Protein AF-X1A7Z6-F1 (afdb_monomer_lite)

Organism: NCBI:txid412755

Structure (mmCIF, N/CA/C/O backbone):
data_AF-X1A7Z6-F1
#
_entry.id   AF-X1A7Z6-F1
#
loop_
_atom_site.group_PDB
_atom_site.id
_atom_site.type_symbol
_atom_site.label_atom_id
_atom_site.label_alt_id
_atom_site.label_comp_id
_atom_site.label_asym_id
_atom_site.label_entity_id
_atom_site.label_seq_id
_atom_site.pdbx_PDB_ins_code
_atom_site.Cartn_x
_atom_site.Cartn_y
_atom_site.Cartn_z
_atom_site.occupancy
_atom_site.B_iso_or_equiv
_atom_site.auth_seq_id
_atom_site.auth_comp_id
_atom_site.auth_asym_id
_atom_site.auth_atom_id
_atom_site.pdbx_PDB_model_num
ATOM 1 N N . MET A 1 1 ? 1.889 -8.368 19.555 1.00 74.56 1 MET A N 1
ATOM 2 C CA . MET A 1 1 ? 3.149 -8.152 18.820 1.00 74.56 1 MET A CA 1
ATOM 3 C C . MET A 1 1 ? 3.904 -7.056 19.534 1.00 74.56 1 MET A C 1
ATOM 5 O O . MET A 1 1 ? 3.280 -6.061 19.886 1.00 74.56 1 MET A O 1
ATOM 9 N N . SER A 1 2 ? 5.182 -7.278 19.815 1.00 93.56 2 SER A N 1
ATOM 10 C CA . SER A 1 2 ? 6.091 -6.245 20.315 1.00 93.56 2 SER A CA 1
ATOM 11 C C . SER A 1 2 ? 6.619 -5.383 19.161 1.00 93.56 2 SER A C 1
ATOM 13 O O . SER A 1 2 ? 6.466 -5.747 17.995 1.00 93.56 2 SER A O 1
ATOM 15 N N . GLU A 1 3 ? 7.238 -4.248 19.477 1.00 91.69 3 GLU A N 1
ATOM 16 C CA . GLU A 1 3 ? 7.935 -3.417 18.485 1.00 91.69 3 GLU A CA 1
ATOM 17 C C . GLU A 1 3 ? 9.058 -4.201 17.787 1.00 91.69 3 GLU A C 1
ATOM 19 O O . GLU A 1 3 ? 9.157 -4.178 16.561 1.00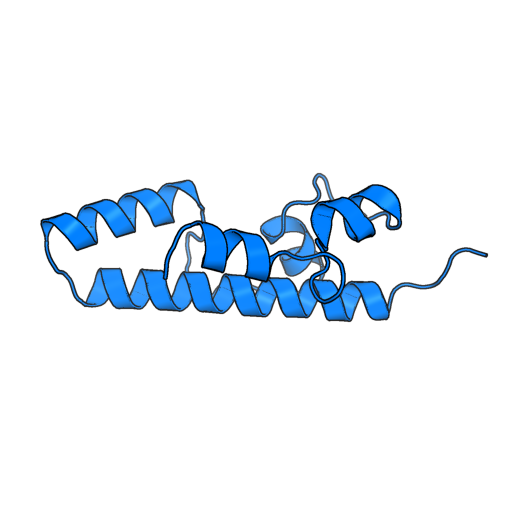 91.69 3 GLU A O 1
ATOM 24 N N . ASP A 1 4 ? 9.815 -4.999 18.544 1.00 93.50 4 ASP A N 1
ATOM 25 C CA . ASP A 1 4 ? 10.858 -5.877 18.003 1.00 93.50 4 ASP A CA 1
ATOM 26 C C . ASP A 1 4 ? 10.305 -6.895 16.999 1.00 93.50 4 ASP A C 1
ATOM 28 O O . ASP A 1 4 ? 10.958 -7.204 16.000 1.00 93.50 4 ASP A O 1
ATOM 32 N N . ASP A 1 5 ? 9.101 -7.426 17.244 1.00 91.50 5 ASP A N 1
ATOM 33 C CA . ASP A 1 5 ? 8.452 -8.342 16.302 1.00 91.50 5 ASP A CA 1
ATOM 34 C C . ASP A 1 5 ? 8.123 -7.629 14.987 1.00 91.50 5 ASP A C 1
ATOM 36 O O . ASP A 1 5 ? 8.320 -8.206 13.921 1.00 91.50 5 ASP A O 1
ATOM 40 N N . ILE A 1 6 ? 7.673 -6.370 15.050 1.00 87.56 6 ILE A N 1
ATOM 41 C CA . ILE A 1 6 ? 7.374 -5.557 13.864 1.00 87.56 6 ILE A CA 1
ATOM 42 C C . ILE A 1 6 ? 8.652 -5.294 13.072 1.00 87.56 6 ILE A C 1
ATOM 44 O O . ILE A 1 6 ? 8.670 -5.521 11.867 1.00 87.56 6 ILE A O 1
ATOM 48 N N . VAL A 1 7 ? 9.735 -4.870 13.729 1.00 88.94 7 VAL A N 1
ATOM 49 C CA . VAL A 1 7 ? 11.015 -4.601 13.053 1.00 88.94 7 VAL A CA 1
ATOM 50 C C . VAL A 1 7 ? 11.536 -5.853 12.351 1.00 88.94 7 VAL A C 1
ATOM 52 O O . VAL A 1 7 ? 11.964 -5.779 11.199 1.00 88.94 7 VAL A O 1
ATOM 55 N N . LYS A 1 8 ? 11.446 -7.020 13.002 1.00 91.25 8 LYS A N 1
ATOM 56 C CA . LYS A 1 8 ? 11.852 -8.293 12.392 1.00 91.25 8 LYS A CA 1
ATOM 57 C C . LYS A 1 8 ? 11.078 -8.585 11.112 1.00 91.25 8 LYS A C 1
ATOM 59 O O . LYS A 1 8 ? 11.698 -9.025 10.155 1.00 91.25 8 LYS A O 1
ATOM 64 N N . MET A 1 9 ? 9.778 -8.284 11.044 1.00 89.56 9 MET A N 1
ATOM 65 C CA . MET A 1 9 ? 8.978 -8.519 9.830 1.00 89.56 9 MET A CA 1
ATOM 66 C C . MET A 1 9 ? 9.521 -7.804 8.583 1.00 89.56 9 MET A C 1
ATOM 68 O O . MET A 1 9 ? 9.271 -8.274 7.477 1.00 89.56 9 MET A O 1
ATOM 72 N N . PHE A 1 10 ? 10.274 -6.714 8.748 1.00 89.19 10 PHE A N 1
ATOM 73 C CA . PHE A 1 10 ? 10.873 -5.949 7.651 1.00 89.19 10 PHE A CA 1
ATOM 74 C C . PHE A 1 10 ? 12.350 -6.294 7.399 1.00 89.19 10 PHE A C 1
ATOM 76 O O . PHE A 1 10 ? 13.063 -5.518 6.764 1.00 89.19 10 PHE A O 1
ATOM 83 N N . ASN A 1 11 ? 12.838 -7.441 7.885 1.00 92.94 11 ASN A N 1
ATOM 84 C CA . ASN A 1 11 ? 14.205 -7.875 7.612 1.00 92.94 11 ASN A CA 1
ATOM 85 C C . ASN A 1 11 ? 14.415 -8.075 6.090 1.00 92.94 11 ASN A C 1
ATOM 87 O O . ASN A 1 11 ? 13.687 -8.859 5.471 1.00 92.94 11 ASN A O 1
ATOM 91 N N . PRO A 1 12 ? 15.426 -7.423 5.484 1.00 91.88 12 PRO A N 1
ATOM 92 C CA . PRO A 1 12 ? 15.684 -7.491 4.044 1.00 91.88 12 PRO A CA 1
ATOM 93 C C . PRO A 1 12 ? 16.083 -8.883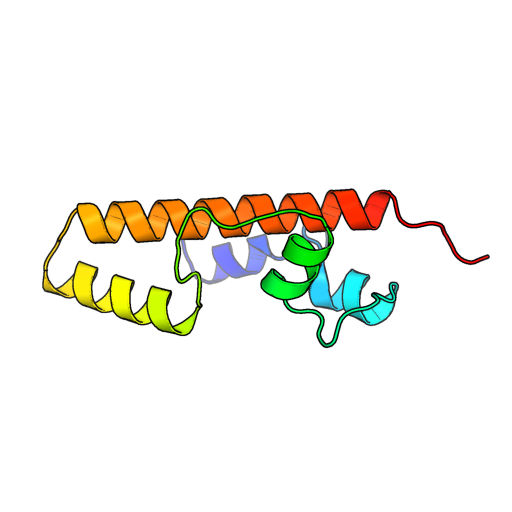 3.526 1.00 91.88 12 PRO A C 1
ATOM 95 O O . PRO A 1 12 ? 16.115 -9.091 2.317 1.00 91.88 12 PRO A O 1
ATOM 98 N N . GLU A 1 13 ? 16.383 -9.851 4.400 1.00 94.00 13 GLU A N 1
ATOM 99 C CA . GLU A 1 13 ? 16.610 -11.247 3.995 1.00 94.00 13 GLU A CA 1
ATOM 100 C C . GLU A 1 13 ? 15.362 -11.907 3.386 1.00 94.00 13 GLU A C 1
ATOM 102 O O . GLU A 1 13 ? 15.489 -12.855 2.610 1.00 94.00 13 GLU A O 1
ATOM 107 N N . TYR A 1 14 ? 14.161 -11.429 3.724 1.00 92.19 14 TYR A N 1
ATOM 108 C CA . TYR A 1 14 ? 12.898 -12.003 3.244 1.00 92.19 14 TYR A CA 1
ATOM 109 C C . TYR A 1 14 ? 11.799 -10.979 2.938 1.00 92.19 14 TYR A C 1
ATOM 111 O O . TYR A 1 14 ? 10.762 -11.353 2.388 1.00 92.19 14 TYR A O 1
ATOM 119 N N . ALA A 1 15 ? 12.005 -9.704 3.262 1.00 93.50 15 ALA A N 1
ATOM 120 C CA . ALA A 1 15 ? 11.138 -8.607 2.859 1.00 93.50 15 ALA A CA 1
ATOM 121 C C . ALA A 1 15 ? 11.828 -7.745 1.794 1.00 93.50 15 ALA A C 1
ATOM 123 O O . ALA A 1 15 ? 13.037 -7.533 1.831 1.00 93.50 15 ALA A O 1
ATOM 124 N N . VAL A 1 16 ? 11.045 -7.220 0.853 1.00 94.50 16 VAL A N 1
ATOM 125 C CA . VAL A 1 16 ? 11.519 -6.279 -0.168 1.00 94.50 16 VAL A CA 1
ATOM 126 C C . VAL A 1 16 ? 10.625 -5.051 -0.134 1.00 94.50 16 VAL A C 1
ATOM 128 O O . VAL A 1 16 ? 9.403 -5.174 -0.233 1.00 94.50 16 VAL A O 1
ATOM 131 N N . ASP A 1 17 ? 11.226 -3.867 -0.037 1.00 94.75 17 ASP A N 1
ATOM 132 C CA . ASP A 1 17 ? 10.504 -2.612 -0.218 1.00 94.75 17 ASP A CA 1
ATOM 133 C C . ASP A 1 17 ? 10.349 -2.341 -1.720 1.00 94.75 17 ASP A C 1
ATOM 135 O O . ASP A 1 17 ? 11.282 -1.905 -2.401 1.00 94.75 17 ASP A O 1
ATOM 139 N N . LEU A 1 18 ? 9.156 -2.599 -2.262 1.00 96.69 18 LEU A N 1
ATOM 140 C CA . LEU A 1 18 ? 8.892 -2.372 -3.684 1.00 96.69 18 LEU A CA 1
ATOM 141 C C . LEU A 1 18 ? 9.121 -0.918 -4.097 1.00 96.69 18 LEU A C 1
ATOM 143 O O . LEU A 1 18 ? 9.549 -0.676 -5.222 1.00 96.69 18 LEU A O 1
ATOM 147 N N . TYR A 1 19 ? 8.865 0.048 -3.218 1.00 97.19 19 TYR A N 1
ATOM 148 C CA . TYR A 1 19 ? 8.989 1.457 -3.557 1.00 97.19 19 TYR A CA 1
ATOM 149 C C . TYR A 1 19 ? 10.456 1.886 -3.621 1.00 97.19 19 TYR A C 1
ATOM 151 O O . TYR A 1 19 ? 10.914 2.393 -4.651 1.00 97.19 19 TYR A O 1
ATOM 159 N N . LEU A 1 20 ? 11.203 1.668 -2.535 1.00 95.94 20 LEU A N 1
ATOM 160 C CA . LEU A 1 20 ? 12.586 2.127 -2.435 1.00 95.94 20 LEU A CA 1
ATOM 161 C C . LEU A 1 20 ? 13.565 1.232 -3.186 1.00 95.94 20 LEU A C 1
ATOM 163 O O . LEU A 1 20 ? 14.512 1.761 -3.761 1.00 95.94 20 LEU A O 1
ATOM 167 N N . ASP A 1 21 ? 13.381 -0.087 -3.203 1.00 95.62 21 ASP A N 1
ATOM 168 C CA . ASP A 1 21 ? 14.376 -1.008 -3.768 1.00 95.62 21 ASP A CA 1
ATOM 169 C C . ASP A 1 21 ? 14.158 -1.344 -5.238 1.00 95.62 21 ASP A C 1
ATOM 171 O O . ASP A 1 21 ? 15.101 -1.776 -5.918 1.00 95.62 21 ASP A O 1
ATOM 175 N N . VAL A 1 22 ? 12.941 -1.120 -5.740 1.00 96.31 22 VAL A N 1
ATOM 176 C CA . VAL A 1 22 ? 12.556 -1.515 -7.095 1.00 96.31 22 VAL A CA 1
ATOM 177 C C . VAL A 1 22 ? 12.023 -0.333 -7.892 1.00 96.31 22 VAL A C 1
ATOM 179 O O . VAL A 1 22 ? 12.730 0.136 -8.779 1.00 96.31 22 VAL A O 1
ATOM 182 N N . VAL A 1 23 ? 10.842 0.193 -7.560 1.00 97.50 23 VAL A N 1
ATOM 183 C CA . VAL A 1 23 ? 10.148 1.209 -8.366 1.00 97.50 23 VAL A CA 1
ATOM 184 C C . VAL A 1 23 ? 11.029 2.432 -8.592 1.00 97.50 23 VAL A C 1
ATOM 186 O O . VAL A 1 23 ? 11.354 2.762 -9.729 1.00 97.50 23 VAL A O 1
ATOM 189 N N . LYS A 1 24 ? 11.485 3.071 -7.511 1.00 96.69 24 LYS A N 1
ATOM 190 C CA . LYS A 1 24 ? 12.243 4.323 -7.603 1.00 96.69 24 LYS A CA 1
ATOM 191 C C . LYS A 1 24 ? 13.659 4.140 -8.161 1.00 96.69 24 LYS A C 1
ATOM 193 O O 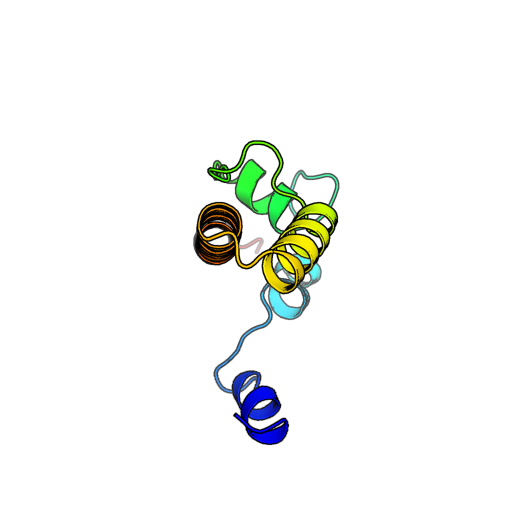. LYS A 1 24 ? 14.233 5.088 -8.683 1.00 96.69 24 LYS A O 1
ATOM 198 N N . LYS A 1 25 ? 14.257 2.956 -7.988 1.00 95.69 25 LYS A N 1
ATOM 199 C CA . LYS A 1 25 ? 15.667 2.698 -8.332 1.00 95.69 25 LYS A CA 1
ATOM 200 C C . LYS A 1 25 ? 15.860 2.063 -9.709 1.00 95.69 25 LYS A C 1
ATOM 202 O O . LYS A 1 25 ? 16.947 2.195 -10.263 1.00 95.69 25 LYS A O 1
ATOM 207 N N . LYS A 1 26 ? 14.886 1.293 -10.202 1.00 95.44 26 LYS A N 1
ATOM 208 C CA . LYS A 1 26 ? 15.093 0.324 -11.296 1.00 95.44 26 LYS A CA 1
ATOM 209 C C . LYS A 1 26 ? 14.026 0.365 -12.386 1.00 95.44 26 LYS A C 1
ATOM 211 O O . LYS A 1 26 ? 14.114 -0.420 -13.324 1.00 95.44 26 LYS A O 1
ATOM 216 N N . THR A 1 27 ? 13.013 1.216 -12.262 1.00 95.81 27 THR A N 1
ATOM 217 C CA . THR A 1 27 ? 11.907 1.280 -13.224 1.00 95.81 27 THR A CA 1
ATOM 218 C C . THR A 1 27 ? 11.578 2.724 -13.566 1.00 95.81 27 THR A C 1
ATOM 220 O O . THR A 1 27 ? 11.776 3.607 -12.738 1.00 95.81 27 THR A O 1
ATOM 223 N N . GLU A 1 28 ? 11.028 2.941 -14.754 1.00 94.38 28 GLU A N 1
ATOM 224 C CA . GLU A 1 28 ? 10.442 4.215 -15.166 1.00 94.38 28 GLU A CA 1
ATOM 225 C C . GLU A 1 28 ? 8.994 3.966 -15.580 1.00 94.38 28 GLU A C 1
ATOM 227 O O . GLU A 1 28 ? 8.700 2.976 -16.258 1.00 94.38 28 GLU A O 1
ATOM 232 N N . TRP A 1 29 ? 8.094 4.859 -15.173 1.00 95.56 29 TRP A N 1
ATOM 233 C CA . TRP A 1 29 ? 6.663 4.744 -15.451 1.00 95.56 29 TRP A CA 1
ATOM 234 C C . TRP A 1 29 ? 6.148 6.018 -16.114 1.00 95.56 29 TRP A C 1
ATOM 236 O O . TRP A 1 29 ? 6.563 7.114 -15.736 1.00 95.56 29 TRP A O 1
ATOM 246 N N . PRO A 1 30 ? 5.214 5.920 -17.074 1.00 96.06 30 PRO A N 1
ATOM 247 C CA . PRO A 1 30 ? 4.595 7.086 -17.697 1.00 96.06 30 PRO A CA 1
ATOM 248 C C . PRO A 1 30 ? 3.498 7.666 -16.788 1.00 96.06 30 PRO A C 1
ATOM 250 O O . PRO A 1 30 ? 2.327 7.749 -17.158 1.00 96.06 30 PRO A O 1
ATOM 253 N N . THR A 1 31 ? 3.877 8.039 -15.568 1.00 97.44 31 THR A N 1
ATOM 254 C CA . THR A 1 31 ? 2.997 8.566 -14.525 1.00 97.44 31 THR A CA 1
ATOM 255 C C . THR A 1 31 ? 3.608 9.814 -13.885 1.00 97.44 31 THR A C 1
ATOM 257 O O . THR A 1 31 ? 4.817 10.016 -13.918 1.00 97.44 31 THR A O 1
ATOM 260 N N . ASN A 1 32 ? 2.774 10.678 -13.297 1.00 96.88 32 ASN A N 1
ATOM 261 C CA . ASN A 1 32 ? 3.251 11.918 -12.662 1.00 96.88 32 ASN A CA 1
ATOM 262 C C . ASN A 1 32 ? 3.958 11.678 -11.319 1.00 96.88 32 ASN A C 1
ATOM 264 O O . ASN A 1 32 ? 4.736 12.513 -10.863 1.00 96.88 32 ASN A O 1
ATOM 268 N N . ASP A 1 33 ? 3.653 10.556 -10.672 1.00 96.88 33 ASP A N 1
ATOM 269 C CA . ASP A 1 33 ? 4.237 10.135 -9.408 1.00 96.88 33 ASP A CA 1
ATOM 270 C C . ASP A 1 33 ? 4.282 8.604 -9.322 1.00 96.88 33 ASP A C 1
ATOM 272 O O . ASP A 1 33 ? 3.727 7.889 -10.164 1.00 96.88 33 ASP A O 1
ATOM 276 N N . TYR A 1 34 ? 4.957 8.117 -8.283 1.00 97.44 34 TYR A N 1
ATOM 277 C CA . TYR A 1 34 ? 5.152 6.697 -7.990 1.00 97.44 34 TYR A CA 1
ATOM 278 C C . TYR A 1 34 ? 4.359 6.236 -6.764 1.00 97.44 34 TYR A C 1
ATOM 280 O O . TYR A 1 34 ? 4.754 5.292 -6.079 1.00 97.44 34 TYR A O 1
ATOM 288 N N . SER A 1 35 ? 3.249 6.906 -6.445 1.00 96.12 35 SER A N 1
ATOM 289 C CA . SER A 1 35 ? 2.345 6.405 -5.414 1.00 96.12 35 SER A CA 1
ATOM 290 C C . SER A 1 35 ? 1.703 5.093 -5.867 1.00 96.12 35 SER A C 1
ATOM 292 O O . SER A 1 35 ? 1.454 4.870 -7.054 1.00 96.12 35 SER A O 1
ATOM 294 N N . ILE A 1 36 ? 1.370 4.229 -4.905 1.00 96.50 36 ILE A N 1
ATOM 295 C CA . ILE A 1 36 ? 0.679 2.970 -5.204 1.00 96.50 36 ILE A CA 1
ATOM 296 C C . ILE A 1 36 ? -0.655 3.203 -5.924 1.00 96.50 36 ILE A C 1
ATOM 298 O O . ILE A 1 36 ? -1.013 2.436 -6.811 1.00 96.50 36 ILE A O 1
ATOM 302 N N . LYS A 1 37 ? -1.360 4.297 -5.602 1.00 94.81 37 LYS A N 1
ATOM 303 C CA . LYS A 1 37 ? -2.623 4.665 -6.254 1.00 94.81 37 LYS A CA 1
ATOM 304 C C . LYS A 1 37 ? -2.419 4.940 -7.733 1.00 94.81 37 LYS A C 1
ATOM 306 O O . LYS A 1 37 ? -3.142 4.383 -8.554 1.00 94.81 37 LYS A O 1
ATOM 311 N N . THR A 1 38 ? -1.415 5.742 -8.067 1.00 96.75 38 THR A N 1
ATOM 312 C CA . THR A 1 38 ? -1.099 6.089 -9.452 1.00 96.75 38 THR A CA 1
ATOM 313 C C . THR A 1 38 ? -0.624 4.865 -10.235 1.00 96.75 38 THR A C 1
ATOM 315 O O . THR A 1 38 ? -1.154 4.584 -11.308 1.00 96.75 38 THR A O 1
ATOM 318 N N . LEU A 1 39 ? 0.317 4.094 -9.685 1.00 98.12 39 LEU A N 1
ATOM 319 C CA . LEU A 1 39 ? 0.910 2.951 -10.384 1.00 98.12 39 LEU A CA 1
ATOM 320 C C . LEU A 1 39 ? -0.071 1.788 -10.569 1.00 98.12 39 LEU A C 1
ATOM 322 O O . LEU A 1 39 ? -0.184 1.251 -11.669 1.00 98.12 39 LEU A O 1
ATOM 326 N N . ALA A 1 40 ? -0.821 1.414 -9.530 1.00 97.88 40 ALA A N 1
ATOM 327 C CA . ALA A 1 40 ? -1.802 0.338 -9.647 1.00 97.88 40 ALA A CA 1
ATOM 328 C C . ALA A 1 40 ? -2.959 0.731 -10.583 1.00 97.88 40 ALA A C 1
ATOM 330 O O . ALA A 1 40 ? -3.398 -0.099 -11.376 1.00 97.88 40 ALA A O 1
ATOM 331 N N . SER A 1 41 ? -3.395 2.000 -10.565 1.00 96.88 41 SER A N 1
ATOM 332 C CA . SER A 1 41 ? -4.402 2.503 -11.517 1.00 96.88 41 SER A CA 1
ATOM 333 C C . SER A 1 41 ? -3.890 2.493 -12.954 1.00 96.88 41 SER A C 1
ATOM 335 O O . SER A 1 41 ? -4.622 2.100 -13.859 1.00 96.88 41 SER A O 1
ATOM 337 N N . TYR A 1 42 ? -2.626 2.871 -13.176 1.00 97.81 42 TYR A N 1
ATOM 338 C CA . TYR A 1 42 ? -1.987 2.759 -14.490 1.00 97.81 42 TYR A CA 1
ATOM 339 C C . TYR A 1 42 ? -1.963 1.303 -14.990 1.00 97.81 42 TYR A C 1
ATOM 341 O O . TYR A 1 42 ? -2.177 1.045 -16.172 1.00 97.81 42 TYR A O 1
ATOM 349 N N . LEU A 1 43 ? -1.782 0.346 -14.077 1.00 97.94 43 LEU A N 1
ATOM 350 C CA . LEU A 1 43 ? -1.844 -1.094 -14.341 1.00 97.94 43 LEU A CA 1
ATOM 351 C C . LEU A 1 43 ? -3.278 -1.664 -14.401 1.00 97.94 43 LEU A C 1
ATOM 353 O O . LEU A 1 43 ? -3.449 -2.875 -14.536 1.00 97.94 43 LEU A O 1
ATOM 357 N N . GLY A 1 44 ? -4.313 -0.820 -14.327 1.00 97.69 44 GLY A N 1
ATOM 358 C CA . GLY A 1 44 ? -5.717 -1.210 -14.496 1.00 97.69 44 GLY A CA 1
ATOM 359 C C . GLY A 1 44 ? -6.434 -1.685 -13.228 1.00 97.69 44 GLY A C 1
ATOM 360 O O . GLY A 1 44 ? -7.544 -2.210 -13.326 1.00 97.69 4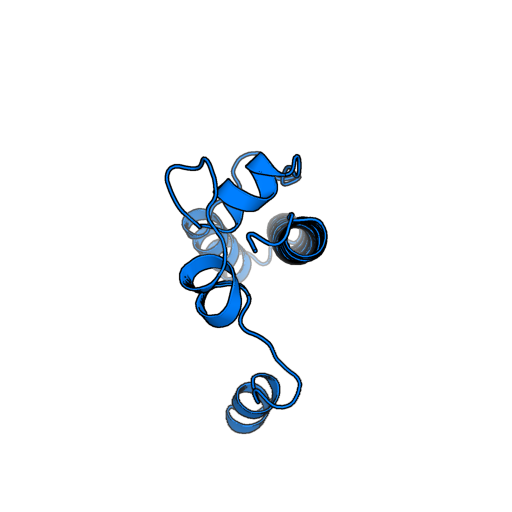4 GLY A O 1
ATOM 361 N N . PHE A 1 45 ? -5.841 -1.517 -12.043 1.00 98.12 45 PHE A N 1
ATOM 362 C CA . PHE A 1 45 ? -6.514 -1.783 -10.771 1.00 98.12 45 PHE A CA 1
ATOM 363 C C . PHE A 1 45 ? -7.327 -0.577 -10.297 1.00 98.12 45 PHE A C 1
ATOM 365 O O . PHE A 1 45 ? -6.869 0.561 -10.359 1.00 98.12 45 PHE A O 1
ATOM 372 N N . TYR A 1 46 ? -8.509 -0.836 -9.739 1.00 96.69 46 TYR A N 1
ATOM 373 C CA . TYR A 1 46 ? -9.360 0.188 -9.145 1.00 96.69 46 TYR A CA 1
ATOM 374 C C . TYR A 1 46 ? -9.819 -0.264 -7.764 1.00 96.69 46 TYR A C 1
ATOM 376 O O . TYR A 1 46 ? -10.322 -1.376 -7.595 1.00 96.69 46 TYR A O 1
ATOM 384 N N . TRP A 1 47 ? -9.663 0.621 -6.780 1.00 97.31 47 TRP A N 1
ATOM 385 C CA . TRP A 1 47 ? -10.199 0.412 -5.441 1.00 97.31 47 TRP A CA 1
ATOM 386 C C . TRP A 1 47 ? -11.723 0.317 -5.501 1.00 97.31 47 TRP A C 1
ATOM 388 O O . TRP A 1 47 ? -12.380 0.990 -6.294 1.00 97.31 47 TRP A O 1
ATOM 398 N N . ARG A 1 48 ? -12.294 -0.510 -4.627 1.00 96.12 48 ARG A N 1
ATOM 399 C CA . ARG A 1 48 ? -13.744 -0.701 -4.520 1.00 96.12 48 ARG A CA 1
ATOM 400 C C . ARG A 1 48 ? -14.435 0.443 -3.776 1.00 96.12 48 ARG A C 1
ATOM 402 O O . ARG A 1 48 ? -15.663 0.465 -3.740 1.00 96.12 48 ARG A O 1
ATOM 409 N N . ASP A 1 49 ? -13.673 1.304 -3.105 1.00 93.94 49 ASP A N 1
ATOM 410 C CA . ASP A 1 49 ? -14.170 2.508 -2.442 1.00 93.94 49 ASP A CA 1
ATOM 411 C C . ASP A 1 49 ? -14.167 3.694 -3.413 1.00 93.94 49 ASP A C 1
ATOM 413 O O . ASP A 1 49 ? -13.224 3.850 -4.183 1.00 93.94 49 ASP A O 1
ATOM 417 N N . GLU A 1 50 ? -15.202 4.533 -3.367 1.00 88.06 50 GLU A N 1
ATOM 418 C CA . GLU A 1 50 ? -15.350 5.687 -4.268 1.00 88.06 50 GLU A CA 1
ATOM 419 C C . GLU A 1 50 ? -14.384 6.831 -3.944 1.00 88.06 50 GLU A C 1
ATOM 421 O O . GLU A 1 50 ? -14.071 7.638 -4.818 1.00 88.06 50 GLU A O 1
ATOM 426 N N . SER A 1 51 ? -13.894 6.901 -2.704 1.00 85.38 51 SER A N 1
ATOM 427 C CA . SER A 1 51 ? -12.935 7.919 -2.282 1.00 85.38 51 SER A CA 1
ATOM 428 C C . SER A 1 51 ? -11.769 7.273 -1.524 1.00 85.38 51 SER A C 1
ATOM 430 O O . SER A 1 51 ? -11.606 7.408 -0.312 1.00 85.38 51 SER A O 1
ATOM 432 N N . PRO A 1 52 ? -10.923 6.501 -2.227 1.00 82.38 52 PRO A N 1
ATOM 433 C CA . PRO A 1 52 ? -9.838 5.776 -1.601 1.00 82.38 52 PRO A CA 1
ATOM 434 C C . PRO A 1 52 ? -8.692 6.756 -1.324 1.00 82.38 52 PRO A C 1
ATOM 436 O O . PRO A 1 52 ? -7.815 6.936 -2.169 1.00 82.38 52 PRO A O 1
ATOM 439 N N . SER A 1 53 ? -8.641 7.376 -0.143 1.00 90.69 53 SER A N 1
ATOM 440 C CA . SER A 1 53 ? -7.523 8.244 0.256 1.00 90.69 53 SER A CA 1
ATOM 441 C C . SER A 1 53 ? -6.981 7.909 1.645 1.00 90.69 53 SER A C 1
ATOM 443 O O . SER A 1 53 ? -7.719 7.506 2.543 1.00 90.69 53 SER A O 1
ATOM 445 N N . GLY A 1 54 ? -5.672 8.107 1.838 1.00 89.00 54 GLY A N 1
ATOM 446 C CA . GLY A 1 54 ? -5.042 7.881 3.141 1.00 89.00 54 GLY A CA 1
ATOM 447 C C . GLY A 1 54 ? -5.592 8.822 4.216 1.00 89.00 54 GLY A C 1
ATOM 448 O O . GLY A 1 54 ? -5.862 8.384 5.330 1.00 89.00 54 GLY A O 1
ATOM 449 N N . ALA A 1 55 ? -5.851 10.086 3.867 1.00 93.62 55 ALA A N 1
ATOM 450 C CA . ALA A 1 55 ? -6.443 11.056 4.787 1.00 93.62 55 ALA A CA 1
ATOM 451 C C . ALA A 1 55 ? -7.844 10.627 5.245 1.00 93.62 55 ALA A C 1
ATOM 453 O O . ALA A 1 55 ? -8.142 10.672 6.437 1.00 93.62 55 ALA A O 1
ATOM 454 N N . GLU A 1 56 ? -8.679 10.139 4.327 1.00 94.00 56 GLU A N 1
ATOM 455 C CA . GLU A 1 56 ? -9.998 9.639 4.699 1.00 94.00 56 GLU A CA 1
ATOM 456 C C . GLU A 1 56 ? -9.939 8.344 5.508 1.00 94.00 56 GLU A C 1
ATOM 458 O O . GLU A 1 56 ? -10.700 8.210 6.457 1.00 94.00 56 GLU A O 1
ATOM 463 N N . SER A 1 57 ? -9.005 7.426 5.233 1.00 94.38 57 SER A N 1
ATOM 464 C CA . SER A 1 57 ? -8.872 6.209 6.051 1.00 94.38 57 SER A CA 1
ATOM 465 C C . SER A 1 57 ? -8.552 6.500 7.524 1.00 94.38 57 SER A C 1
ATOM 467 O O . SER A 1 57 ? -9.053 5.802 8.408 1.00 94.38 57 SER A O 1
ATOM 469 N N . ILE A 1 58 ? -7.777 7.558 7.801 1.00 96.19 58 ILE A N 1
ATOM 470 C CA . ILE A 1 58 ? -7.471 8.017 9.166 1.00 96.19 58 ILE A CA 1
ATOM 471 C C . ILE A 1 58 ? -8.742 8.537 9.836 1.00 96.19 58 ILE A C 1
ATOM 473 O O . ILE A 1 58 ? -9.036 8.212 10.985 1.00 96.19 58 ILE A O 1
ATOM 477 N N . GLU A 1 59 ? -9.509 9.328 9.097 1.00 97.06 59 GLU A N 1
ATOM 478 C CA . GLU A 1 59 ? -10.748 9.928 9.566 1.00 97.06 59 GLU A CA 1
ATOM 479 C C . GLU A 1 59 ? -11.828 8.861 9.833 1.00 97.06 59 GLU A C 1
ATOM 481 O O . GLU A 1 59 ? -12.436 8.848 10.906 1.00 97.06 59 GLU A O 1
ATOM 486 N N . TRP A 1 60 ? -11.984 7.880 8.937 1.00 97.25 60 TRP A N 1
ATOM 487 C CA . TRP A 1 60 ? -12.868 6.731 9.138 1.00 97.25 60 TRP A CA 1
ATOM 488 C C . TRP A 1 60 ? -12.456 5.927 10.367 1.00 97.25 60 TRP A C 1
ATOM 490 O O . TRP A 1 60 ? -13.311 5.525 11.154 1.00 97.25 60 TRP A O 1
ATOM 500 N N . TYR A 1 61 ? -11.155 5.696 10.556 1.00 97.50 61 TYR A N 1
ATOM 501 C CA . TYR A 1 61 ? -10.662 4.984 11.729 1.00 97.50 61 TYR A CA 1
ATOM 502 C C . TYR A 1 61 ? -10.996 5.734 13.020 1.00 97.50 61 TYR A C 1
ATOM 504 O O . TYR A 1 61 ? -11.510 5.121 13.954 1.00 97.50 61 TYR A O 1
ATOM 512 N N . HIS A 1 62 ? -10.791 7.054 13.049 1.00 98.19 62 HIS A N 1
ATOM 513 C CA . HIS A 1 62 ? -11.172 7.894 14.184 1.00 98.19 62 HIS A CA 1
ATOM 514 C C . HIS A 1 62 ? -12.666 7.764 14.504 1.00 98.19 62 HIS A C 1
ATOM 516 O O . HIS A 1 62 ? -13.024 7.413 15.628 1.00 98.19 62 HIS A O 1
ATOM 522 N N . ARG A 1 63 ? -13.542 7.930 13.500 1.00 98.25 63 ARG A N 1
ATOM 523 C CA . ARG A 1 63 ? -14.991 7.748 13.686 1.00 98.25 63 ARG A CA 1
ATOM 524 C C . ARG A 1 63 ? -15.334 6.352 14.189 1.00 98.25 63 ARG A C 1
ATOM 526 O O . ARG A 1 63 ? -16.211 6.208 15.036 1.00 98.25 63 ARG A O 1
ATOM 533 N N . TRP A 1 64 ? -14.692 5.309 13.667 1.00 98.50 64 TRP A N 1
ATOM 534 C CA . TRP A 1 64 ? -14.945 3.940 14.112 1.00 98.50 64 TRP A CA 1
ATOM 535 C C . TRP A 1 64 ? -14.552 3.737 15.579 1.00 98.50 64 TRP A C 1
ATOM 537 O O . TRP A 1 64 ? -15.307 3.107 16.315 1.00 98.50 64 TRP A O 1
ATOM 547 N N . VAL A 1 65 ? -13.420 4.292 16.018 1.00 98.44 65 VAL A N 1
ATOM 548 C CA . VAL A 1 65 ? -12.990 4.237 17.424 1.00 98.44 65 VAL A CA 1
ATOM 549 C C . VAL A 1 65 ? -13.998 4.936 18.341 1.00 98.44 65 VAL A C 1
ATOM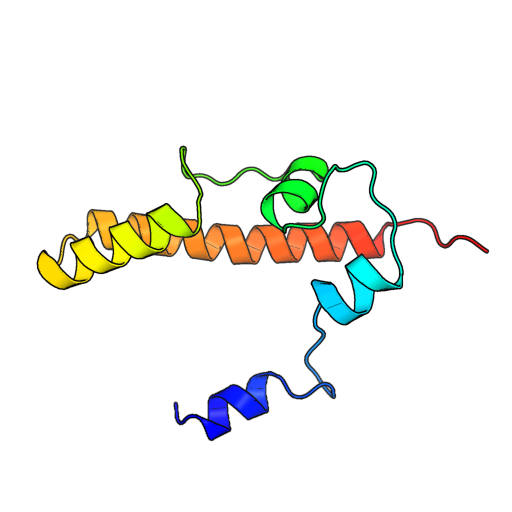 551 O O . VAL A 1 65 ? -14.314 4.405 19.402 1.00 98.44 65 VAL A O 1
ATOM 554 N N . GLU A 1 66 ? -14.537 6.085 17.928 1.00 98.44 66 GLU A N 1
ATOM 555 C CA . GLU A 1 66 ? -15.517 6.839 18.721 1.00 98.44 66 GLU A CA 1
ATOM 556 C C . GLU A 1 66 ? -16.902 6.183 18.761 1.00 98.44 66 GLU A C 1
ATOM 558 O O . GLU A 1 66 ? -17.570 6.187 19.793 1.00 98.44 66 GLU A O 1
ATOM 563 N N . THR A 1 67 ? -17.358 5.642 17.630 1.00 98.38 67 THR A N 1
ATOM 564 C CA . THR A 1 67 ? -18.757 5.212 17.452 1.00 98.38 67 THR A CA 1
ATOM 565 C C . THR A 1 67 ? -18.958 3.704 17.554 1.00 98.38 67 THR A C 1
ATOM 567 O O . THR A 1 67 ? -20.067 3.246 17.820 1.00 98.38 67 THR A O 1
ATOM 570 N N . GLY A 1 68 ? -17.918 2.912 17.292 1.00 98.12 68 GLY A N 1
ATOM 571 C CA . GLY A 1 68 ? -18.018 1.464 17.138 1.00 98.12 68 GLY A CA 1
ATOM 572 C C . GLY A 1 68 ? -18.773 1.005 15.882 1.00 98.12 68 GLY A C 1
ATOM 573 O O . GLY A 1 68 ? -19.078 -0.184 15.778 1.00 98.12 68 GLY A O 1
ATOM 574 N N . ASP A 1 69 ? -19.075 1.894 14.924 1.00 98.44 69 ASP A N 1
ATOM 575 C CA . ASP A 1 69 ? -19.889 1.551 13.751 1.00 98.44 69 ASP A CA 1
ATOM 576 C C . ASP A 1 69 ? -19.225 0.465 12.883 1.00 98.44 69 ASP A C 1
ATOM 578 O O . ASP A 1 69 ? -18.176 0.646 12.252 1.00 98.44 69 ASP A O 1
ATOM 582 N N . VAL A 1 70 ? -19.881 -0.694 12.819 1.00 98.19 70 VAL A N 1
ATOM 583 C CA . VAL A 1 70 ? -19.424 -1.869 12.071 1.00 98.19 70 VAL A CA 1
ATOM 584 C C . VAL A 1 70 ? -19.334 -1.629 10.566 1.00 98.19 70 VAL A C 1
ATOM 586 O O . VAL A 1 70 ? -18.550 -2.304 9.898 1.00 98.19 70 VAL A O 1
ATOM 589 N N . ASN A 1 71 ? -20.100 -0.691 10.010 1.00 97.69 71 ASN A N 1
ATOM 590 C CA . ASN A 1 71 ? -20.047 -0.363 8.588 1.00 97.69 71 ASN A CA 1
ATOM 591 C C . ASN A 1 71 ? -18.779 0.420 8.250 1.00 97.69 71 ASN A C 1
ATOM 593 O O . ASN A 1 71 ? -18.138 0.123 7.242 1.00 97.69 71 ASN A O 1
ATOM 597 N N . ILE A 1 72 ? -18.361 1.334 9.129 1.00 97.62 72 ILE A N 1
ATOM 598 C CA . ILE A 1 72 ? -17.085 2.044 8.990 1.00 97.62 72 ILE A CA 1
ATOM 599 C C . ILE A 1 72 ? -15.929 1.044 9.082 1.00 97.62 72 ILE A C 1
ATOM 601 O O . ILE A 1 72 ? -15.053 1.031 8.219 1.00 97.62 72 ILE A O 1
ATOM 605 N N . LYS A 1 73 ? -15.975 0.112 10.045 1.00 97.94 73 LYS A N 1
ATOM 606 C CA . LYS A 1 73 ? -14.979 -0.969 10.140 1.00 97.94 73 LYS A CA 1
ATOM 607 C C . LYS A 1 73 ? -14.908 -1.811 8.866 1.00 97.94 73 LYS A C 1
ATOM 609 O O . LYS A 1 73 ? -13.817 -2.091 8.377 1.00 97.94 73 LYS A O 1
ATOM 614 N N . LYS A 1 74 ? -16.057 -2.223 8.318 1.00 97.81 74 LYS A N 1
ATOM 615 C CA . LYS A 1 74 ? -16.119 -2.986 7.059 1.00 97.81 74 LYS A CA 1
ATOM 616 C C . LYS A 1 74 ? -15.511 -2.202 5.897 1.00 97.81 74 LYS A C 1
ATOM 618 O O . LYS A 1 74 ? -14.773 -2.788 5.112 1.00 97.81 74 LYS A O 1
ATOM 623 N N . ARG A 1 75 ? -15.784 -0.896 5.812 1.00 96.75 75 ARG A N 1
ATOM 624 C CA . ARG A 1 75 ? -15.198 -0.004 4.804 1.00 96.75 75 ARG A CA 1
ATOM 625 C C . ARG A 1 75 ? -13.672 0.055 4.920 1.00 96.75 75 ARG A C 1
ATOM 627 O O . ARG A 1 75 ? -12.995 -0.182 3.927 1.00 96.75 75 ARG A O 1
ATOM 634 N N . ILE A 1 76 ? -13.139 0.261 6.128 1.00 97.12 76 ILE A N 1
ATOM 635 C CA . ILE A 1 76 ? -11.687 0.280 6.395 1.00 97.12 76 ILE A CA 1
ATOM 636 C C . ILE A 1 76 ? -11.033 -1.047 5.997 1.00 97.12 76 ILE A C 1
ATOM 638 O O . ILE A 1 76 ? -10.006 -1.055 5.326 1.00 97.12 76 ILE A O 1
ATOM 642 N N . LEU A 1 77 ? -11.628 -2.179 6.387 1.00 97.38 77 LEU A N 1
ATOM 643 C CA . LEU A 1 77 ? -11.093 -3.500 6.044 1.00 97.38 77 LEU A CA 1
ATOM 644 C C . LEU A 1 77 ? -11.073 -3.731 4.530 1.00 97.38 77 LEU A C 1
ATOM 646 O O . LEU A 1 77 ? -10.087 -4.242 4.011 1.00 97.38 77 LEU A O 1
ATOM 650 N N . LYS A 1 78 ? -12.129 -3.314 3.826 1.00 97.50 78 LYS A N 1
ATOM 651 C CA . LYS A 1 78 ? -12.214 -3.401 2.364 1.00 97.50 78 LYS A CA 1
ATOM 652 C C . LYS A 1 78 ? -11.151 -2.531 1.683 1.00 97.50 78 LYS A C 1
ATOM 654 O O . LYS A 1 78 ? -10.485 -2.992 0.764 1.00 97.50 78 LYS A O 1
ATOM 659 N N . TYR A 1 79 ? -10.959 -1.307 2.171 1.00 96.88 79 TYR A N 1
ATOM 660 C CA . TYR A 1 79 ? -9.919 -0.400 1.687 1.00 96.88 79 TYR A CA 1
ATOM 661 C C . TYR A 1 79 ? -8.507 -0.984 1.886 1.00 96.88 79 TYR A C 1
ATOM 663 O O . TYR A 1 79 ? -7.721 -1.015 0.945 1.00 96.88 79 TYR A O 1
ATOM 671 N N . ASN A 1 80 ? -8.207 -1.528 3.071 1.00 96.94 80 ASN A N 1
ATOM 672 C CA . ASN A 1 80 ? -6.907 -2.152 3.351 1.00 96.94 80 ASN A CA 1
ATOM 673 C C . ASN A 1 80 ? -6.666 -3.425 2.525 1.00 96.94 80 ASN A C 1
ATOM 675 O O . ASN A 1 80 ? -5.546 -3.675 2.089 1.00 96.94 80 ASN A O 1
ATOM 679 N N . GLU A 1 81 ? -7.706 -4.234 2.297 1.00 98.12 81 GLU A N 1
ATOM 680 C CA . GLU A 1 81 ? -7.616 -5.388 1.397 1.00 98.12 81 GLU A CA 1
ATOM 681 C C . GLU A 1 81 ? -7.280 -4.939 -0.035 1.00 98.12 81 GLU A C 1
ATOM 683 O O . GLU A 1 81 ? -6.423 -5.547 -0.676 1.00 98.12 81 GLU A O 1
ATOM 688 N N . ASP A 1 82 ? -7.887 -3.848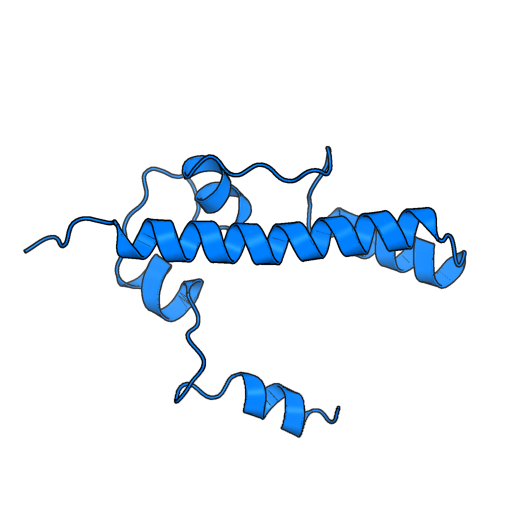 -0.515 1.00 98.12 82 ASP A N 1
ATOM 689 C CA . ASP A 1 82 ? -7.561 -3.281 -1.827 1.00 98.12 82 ASP A CA 1
ATOM 690 C C . ASP A 1 82 ? -6.119 -2.769 -1.901 1.00 98.12 82 ASP A C 1
ATOM 692 O O . ASP A 1 82 ? -5.469 -2.994 -2.916 1.00 98.12 82 ASP A O 1
ATOM 696 N N . ASP A 1 83 ? -5.576 -2.166 -0.839 1.00 97.31 83 ASP A N 1
ATOM 697 C CA . ASP A 1 83 ? -4.162 -1.757 -0.794 1.00 97.31 83 ASP A CA 1
ATOM 698 C C . ASP A 1 83 ? -3.209 -2.968 -0.914 1.00 97.31 83 ASP A C 1
ATOM 700 O O . ASP A 1 83 ? -2.191 -2.902 -1.616 1.00 97.31 83 ASP A O 1
ATOM 704 N N . CYS A 1 84 ? -3.550 -4.113 -0.308 1.00 97.62 84 CYS A N 1
ATOM 705 C CA . CYS A 1 84 ? -2.791 -5.356 -0.482 1.00 97.62 84 CYS A CA 1
ATOM 706 C C . CYS A 1 84 ? -2.875 -5.892 -1.920 1.00 97.62 84 CYS A C 1
ATOM 708 O O . CYS A 1 84 ? -1.857 -6.293 -2.490 1.00 97.62 84 CYS A O 1
ATOM 710 N N . ILE A 1 85 ? -4.067 -5.884 -2.523 1.00 98.56 85 ILE A N 1
ATOM 711 C CA . ILE A 1 85 ? -4.261 -6.335 -3.909 1.00 98.56 85 ILE A CA 1
ATOM 712 C C . ILE A 1 85 ? -3.535 -5.397 -4.881 1.00 98.56 85 ILE A C 1
ATOM 714 O O . ILE A 1 85 ? -2.819 -5.874 -5.759 1.00 98.56 85 ILE A O 1
ATOM 718 N N . ALA A 1 86 ? -3.635 -4.079 -4.697 1.00 98.44 86 ALA A N 1
ATOM 719 C CA . ALA A 1 86 ? -2.930 -3.078 -5.494 1.00 98.44 86 ALA A CA 1
ATOM 720 C C . ALA A 1 86 ? -1.411 -3.290 -5.458 1.00 98.44 86 ALA A C 1
ATOM 722 O O . ALA A 1 86 ? -0.745 -3.248 -6.492 1.00 98.44 86 ALA A O 1
ATOM 723 N N . THR A 1 87 ? -0.866 -3.580 -4.272 1.00 98.19 87 THR A N 1
ATOM 724 C CA . THR A 1 87 ? 0.559 -3.901 -4.098 1.00 98.19 87 THR A CA 1
ATOM 725 C C . THR A 1 87 ? 0.951 -5.141 -4.899 1.00 98.19 87 THR A C 1
ATOM 727 O O . THR A 1 87 ? 2.003 -5.162 -5.540 1.00 98.19 87 THR A O 1
ATOM 730 N N . ARG A 1 88 ? 0.088 -6.166 -4.924 1.00 98.38 88 ARG A N 1
ATOM 731 C CA . ARG A 1 88 ? 0.310 -7.366 -5.735 1.00 98.38 88 ARG A CA 1
ATOM 732 C C . ARG A 1 88 ? 0.254 -7.071 -7.236 1.00 98.38 88 ARG A C 1
ATOM 734 O O . ARG A 1 88 ? 1.130 -7.535 -7.958 1.00 98.38 88 ARG A O 1
ATOM 741 N N . VAL A 1 89 ? -0.719 -6.279 -7.688 1.00 98.62 89 VAL A N 1
ATOM 742 C CA . VAL A 1 89 ? -0.826 -5.841 -9.091 1.00 98.62 89 VAL A CA 1
ATOM 743 C C . VAL A 1 89 ? 0.443 -5.111 -9.526 1.00 98.62 89 VAL A C 1
ATOM 745 O O . VAL A 1 89 ? 0.973 -5.394 -10.597 1.00 98.62 89 VAL A O 1
ATOM 748 N N . LEU A 1 90 ? 0.969 -4.220 -8.680 1.00 98.50 90 LEU A N 1
ATOM 749 C CA . LEU A 1 90 ? 2.231 -3.534 -8.947 1.00 98.50 90 LEU A CA 1
ATOM 750 C C . LEU A 1 90 ? 3.404 -4.514 -9.065 1.00 98.50 90 LEU A C 1
ATOM 752 O O . LEU A 1 90 ? 4.170 -4.421 -10.020 1.00 98.50 90 LEU A O 1
ATOM 756 N N . LEU A 1 91 ? 3.539 -5.461 -8.131 1.00 98.19 91 LEU A N 1
ATOM 757 C CA . LEU A 1 91 ? 4.584 -6.487 -8.193 1.00 98.19 91 LEU A CA 1
ATOM 758 C C . LEU A 1 91 ? 4.517 -7.288 -9.500 1.00 98.19 91 LEU A C 1
ATOM 760 O O . LEU A 1 91 ? 5.528 -7.417 -10.188 1.00 98.19 91 LEU A O 1
ATOM 764 N N . ASP A 1 92 ? 3.336 -7.797 -9.851 1.00 98.25 92 ASP A N 1
ATOM 765 C CA . ASP A 1 92 ? 3.152 -8.575 -11.077 1.00 98.25 92 ASP A CA 1
ATOM 766 C C . ASP A 1 92 ? 3.466 -7.717 -12.319 1.00 98.25 92 ASP A C 1
ATOM 768 O O . ASP A 1 92 ? 4.149 -8.180 -13.232 1.00 98.25 92 ASP A O 1
ATOM 772 N N . GLY A 1 93 ? 3.056 -6.443 -12.323 1.00 97.31 93 GLY A N 1
ATOM 773 C CA . GLY A 1 93 ? 3.389 -5.483 -13.376 1.00 97.31 93 GLY A CA 1
ATOM 774 C C . GLY A 1 93 ? 4.894 -5.247 -13.523 1.00 97.31 93 GLY A C 1
ATOM 775 O O . GLY A 1 93 ? 5.408 -5.282 -14.638 1.00 97.31 93 GLY A O 1
ATOM 776 N N . ILE A 1 94 ? 5.619 -5.078 -12.411 1.00 96.75 94 ILE A N 1
ATOM 777 C CA . ILE A 1 94 ? 7.084 -4.941 -12.398 1.00 96.75 94 ILE A CA 1
ATOM 778 C C . ILE A 1 94 ? 7.753 -6.180 -12.999 1.00 96.75 94 ILE A C 1
ATOM 780 O O . ILE A 1 94 ? 8.663 -6.046 -13.814 1.00 96.75 94 ILE A O 1
ATOM 784 N N . CYS A 1 95 ? 7.311 -7.385 -12.626 1.00 95.69 95 CYS A N 1
ATOM 785 C CA . CYS A 1 95 ? 7.879 -8.636 -13.137 1.00 95.69 95 CYS A CA 1
ATOM 786 C C . CYS A 1 95 ? 7.681 -8.827 -14.649 1.00 95.69 95 CYS A C 1
ATOM 788 O O . CYS A 1 95 ? 8.407 -9.611 -15.258 1.00 95.69 95 CYS A O 1
ATOM 790 N N . LEU A 1 96 ? 6.712 -8.130 -15.246 1.00 95.44 96 LEU A N 1
ATOM 791 C CA . LEU A 1 96 ? 6.430 -8.159 -16.680 1.00 95.44 96 LEU A CA 1
ATOM 792 C C . LEU A 1 96 ? 7.119 -7.030 -17.459 1.00 95.44 96 LEU A C 1
ATOM 794 O O . LEU A 1 96 ? 7.033 -7.014 -18.689 1.00 95.44 96 LEU A O 1
ATOM 798 N N . LEU A 1 97 ? 7.793 -6.090 -16.785 1.00 93.44 97 LEU A N 1
ATOM 799 C CA . LEU A 1 97 ? 8.505 -5.015 -17.469 1.00 93.44 97 LEU A CA 1
ATOM 800 C C . LEU A 1 97 ? 9.662 -5.576 -18.310 1.00 93.44 97 LEU A C 1
ATOM 802 O O . LEU A 1 97 ? 10.397 -6.458 -17.855 1.00 93.44 97 LEU A O 1
ATOM 806 N N . PRO A 1 98 ? 9.873 -5.047 -19.528 1.00 90.94 98 PRO A N 1
ATOM 807 C CA . PRO A 1 98 ? 11.035 -5.411 -20.317 1.00 90.94 98 PRO A CA 1
ATOM 808 C C . PRO A 1 98 ? 12.307 -4.924 -19.619 1.00 90.94 98 PRO A C 1
ATOM 810 O O . PRO A 1 98 ? 12.382 -3.791 -19.142 1.00 90.94 98 PRO A O 1
ATOM 813 N N . LEU A 1 99 ? 13.334 -5.773 -19.600 1.00 87.56 99 LEU A N 1
ATOM 814 C CA . LEU A 1 99 ? 14.663 -5.355 -19.174 1.00 87.56 99 LEU A CA 1
ATOM 815 C C . LEU A 1 99 ? 15.279 -4.491 -20.272 1.00 87.56 99 LEU A C 1
ATOM 817 O O . LEU A 1 99 ? 15.413 -4.928 -21.416 1.00 87.56 99 LEU A O 1
ATOM 821 N N . LEU A 1 100 ? 15.660 -3.269 -19.913 1.00 79.69 100 LEU A N 1
ATOM 822 C CA . LEU A 1 100 ? 16.492 -2.432 -20.765 1.00 79.69 100 LEU A CA 1
ATOM 823 C C . LEU A 1 100 ? 17.927 -2.966 -20.663 1.00 79.69 100 LEU A C 1
ATOM 825 O O . LEU A 1 100 ? 18.543 -2.882 -19.601 1.00 79.69 100 LEU A O 1
ATOM 829 N N . THR A 1 101 ? 18.405 -3.592 -21.738 1.00 68.31 101 THR A N 1
ATOM 830 C CA . THR A 1 101 ? 19.798 -4.044 -21.905 1.00 68.31 101 THR A CA 1
ATOM 831 C C . THR A 1 101 ? 20.694 -2.924 -22.393 1.00 68.31 101 THR A C 1
ATOM 833 O O . THR A 1 101 ? 20.238 -2.204 -23.313 1.00 68.31 101 THR A O 1
#

Sequence (101 aa):
MSEDDIVKMFNPEYAVDLYLDVVKKKTEWPTNDYSIKTLASYLGFYWRDESPSGAESIEWYHRWVETGDVNIKKRILKYNEDDCIATRVLLDGICLLPLLT

Foldseek 3Di:
DDPVVVVVVCPPVPHDDCVVRPPVPPDDDPFPDDDLQGQLVVLVADQPDPDLDPVVLVVLVVCCVVPVDVVSVVVNVSSVVSSVVSVVSNVVVSVPDDDDD

Secondary structure (DSSP, 8-state):
--HHHHHHHT-TTT---IIIIIIHHH---SSS---HHHHHHHTT---SSSS--HHHHHHHHHHHHHH--HHHHHHHHHHHHHHHHHHHHHHHHHHTSPP--

Radius of gyration: 16.33 Å; chains: 1; bounding box: 40×24×42 Å

pLDDT: mean 94.88, std 4.91, range [68.31, 98.62]

InterPro domains:
  IPR012337 Ribonuclease H-like superfamily [SSF53098] (16-99)
  IPR038720 YprB, ribonuclease H-like domain [PF13482] (12-92)